Protein AF-A0A2T9VJV6-F1 (afdb_monomer_lite)

Sequence (154 aa):
TPLFVKNRIEDQLGQIYSPVVPLKSGGYLVINQTEALVPIDVNSGKATRERNIEATALKTNIEAAEEAARQLRLRDLAGLIVIDFIDMDEAKNNRTVEKVLKDALKDDRARIQMGKISGFGLMEISRQRRRTGVLEGTTHVCEHCEGTGRVRSV

pLDDT: mean 90.19, std 9.31, range [58.19, 98.56]

Foldseek 3Di:
DPPCVVVVNVVVLVCLPPQWAAFPLGKIWGWDDDPQEIEIETGLHPNPPDPDPQVSQLVSLLRVLLVVLVSCQSQVDFAKYKYQGDDHPDVVSQVVSQVSNCVSNVPPPWDKDWDGLDPNSMTIMGTDRPDQTPCRVPHDQDPPCRNPPDDDDD

Radius of gyration: 16.81 Å; chains: 1; bounding box: 40×48×45 Å

Structure (mmCIF, N/CA/C/O backbone):
data_AF-A0A2T9VJV6-F1
#
_entry.id   AF-A0A2T9VJV6-F1
#
loop_
_atom_site.group_PDB
_atom_site.id
_atom_site.type_symbol
_atom_site.label_atom_id
_atom_site.label_alt_id
_atom_site.label_comp_id
_atom_site.label_asym_id
_atom_site.label_entity_id
_atom_site.label_seq_id
_atom_site.pdbx_PDB_ins_code
_atom_site.Cartn_x
_atom_site.Cartn_y
_atom_site.Cartn_z
_atom_site.occupancy
_atom_site.B_iso_or_equiv
_atom_site.auth_seq_id
_atom_site.auth_comp_id
_atom_site.auth_asym_id
_atom_site.auth_atom_id
_atom_site.pdbx_PDB_model_num
ATOM 1 N N . THR A 1 1 ? -3.509 -22.561 -28.466 1.00 58.19 1 THR A N 1
ATOM 2 C CA . THR A 1 1 ? -3.612 -21.274 -27.743 1.00 58.19 1 THR A CA 1
ATOM 3 C C . THR A 1 1 ? -2.506 -21.211 -26.713 1.00 58.19 1 THR A C 1
ATOM 5 O O . THR A 1 1 ? -2.337 -22.225 -26.036 1.00 58.19 1 THR A O 1
ATOM 8 N N . PRO A 1 2 ? -1.739 -20.110 -26.601 1.00 81.44 2 PRO A N 1
ATOM 9 C CA . PRO A 1 2 ? -0.706 -19.984 -25.573 1.00 81.44 2 PRO A CA 1
ATOM 10 C C . PRO A 1 2 ? -1.277 -20.262 -24.177 1.00 81.44 2 PRO A C 1
ATOM 12 O O . PRO A 1 2 ? -2.431 -19.923 -23.894 1.00 81.44 2 PRO A O 1
ATOM 15 N N . LEU A 1 3 ? -0.490 -20.916 -23.319 1.00 83.81 3 LEU A N 1
ATOM 16 C CA . LEU A 1 3 ? -0.947 -21.402 -22.013 1.00 83.81 3 LEU A CA 1
ATOM 17 C C . LEU A 1 3 ? -1.489 -20.269 -21.125 1.00 83.81 3 LEU A C 1
ATOM 19 O O . LEU A 1 3 ? -2.485 -20.461 -20.432 1.00 83.81 3 LEU A O 1
ATOM 23 N N . PHE A 1 4 ? -0.869 -19.088 -21.162 1.00 79.94 4 PHE A N 1
ATOM 24 C CA . PHE A 1 4 ? -1.272 -17.943 -20.338 1.00 79.94 4 PHE A CA 1
ATOM 25 C C . PHE A 1 4 ? -2.530 -17.252 -20.863 1.00 79.94 4 PHE A C 1
ATOM 27 O O . PHE A 1 4 ? -3.438 -17.008 -20.068 1.00 79.94 4 PHE A O 1
ATOM 34 N N . VAL A 1 5 ? -2.661 -17.074 -22.182 1.00 75.44 5 VAL A N 1
ATOM 35 C CA . VAL A 1 5 ? -3.9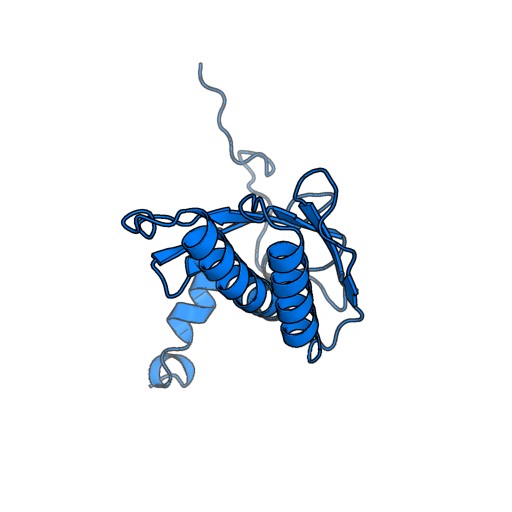09 -16.627 -22.830 1.00 75.44 5 VAL A CA 1
ATOM 36 C C . VAL A 1 5 ? -5.079 -17.542 -22.465 1.00 75.44 5 VAL A C 1
ATOM 38 O O . VAL A 1 5 ? -6.145 -17.070 -22.074 1.00 75.44 5 VAL A O 1
ATOM 41 N N . LYS A 1 6 ? -4.883 -18.868 -22.529 1.00 79.44 6 LYS A N 1
ATOM 42 C CA . LYS A 1 6 ? -5.936 -19.844 -22.198 1.00 79.44 6 LYS A CA 1
ATOM 43 C C . LYS A 1 6 ? -6.436 -19.697 -20.754 1.00 79.44 6 LYS A C 1
ATOM 45 O O . LYS A 1 6 ? -7.614 -19.921 -20.500 1.00 79.44 6 LYS A O 1
ATOM 50 N N . ASN A 1 7 ? -5.554 -19.308 -19.834 1.00 80.19 7 ASN A N 1
ATOM 51 C CA . ASN A 1 7 ? -5.865 -19.137 -18.414 1.00 80.19 7 ASN A CA 1
ATOM 52 C C . ASN A 1 7 ? -6.134 -17.674 -18.011 1.00 80.19 7 ASN A C 1
ATOM 54 O O . ASN A 1 7 ? -6.308 -17.410 -16.825 1.00 80.19 7 ASN A O 1
ATOM 58 N N . ARG A 1 8 ? -6.172 -16.728 -18.965 1.00 77.31 8 ARG A N 1
ATOM 59 C CA . ARG A 1 8 ? -6.337 -15.279 -18.715 1.00 77.31 8 ARG A CA 1
ATOM 60 C C . ARG A 1 8 ? -5.292 -14.693 -17.748 1.00 77.31 8 ARG A C 1
ATOM 62 O O . ARG A 1 8 ? -5.587 -13.801 -16.960 1.00 77.31 8 ARG A O 1
ATOM 69 N N . ILE A 1 9 ? -4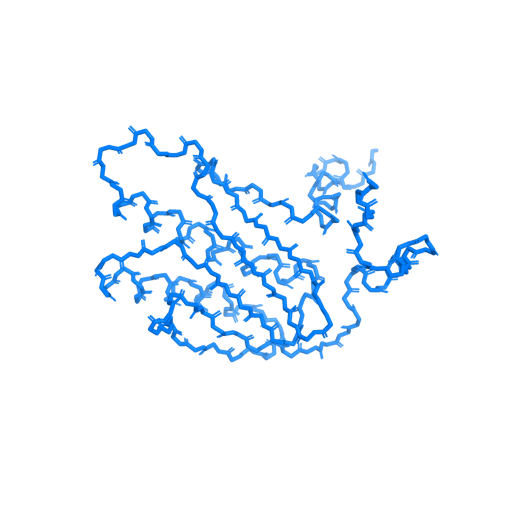.067 -15.218 -17.799 1.00 80.25 9 ILE A N 1
ATOM 70 C CA . ILE A 1 9 ? -2.943 -14.782 -16.950 1.00 80.25 9 ILE A CA 1
ATOM 71 C C . ILE A 1 9 ? -2.183 -13.614 -17.597 1.00 80.25 9 ILE A C 1
ATOM 73 O O . ILE A 1 9 ? -1.558 -12.825 -16.896 1.00 80.25 9 ILE A O 1
ATOM 77 N N . GLU A 1 10 ? -2.262 -13.469 -18.922 1.00 76.75 10 GLU A N 1
ATOM 78 C CA . GLU A 1 10 ? -1.542 -12.432 -19.675 1.00 76.75 10 GLU A CA 1
ATOM 79 C C . GLU A 1 10 ? -1.863 -11.016 -19.176 1.00 76.75 10 GLU A C 1
ATOM 81 O O . GLU A 1 10 ? -0.956 -10.228 -18.916 1.00 76.75 10 GLU A O 1
ATOM 86 N N . ASP A 1 11 ? -3.146 -10.737 -18.930 1.00 75.19 11 ASP A N 1
ATOM 87 C CA . ASP A 1 11 ? -3.602 -9.439 -18.422 1.00 75.19 11 ASP A CA 1
ATOM 88 C C . ASP A 1 11 ? -3.025 -9.144 -17.029 1.00 75.19 11 ASP A C 1
ATOM 90 O O . ASP A 1 11 ? -2.661 -8.010 -16.717 1.00 75.19 11 ASP A O 1
ATOM 94 N N . GLN A 1 12 ? -2.880 -10.176 -16.191 1.00 71.56 12 GLN A N 1
ATOM 95 C CA . GLN A 1 12 ? -2.283 -10.044 -14.861 1.00 71.56 12 GLN A CA 1
ATOM 96 C C . GLN A 1 12 ? -0.770 -9.811 -14.933 1.00 71.56 12 GLN A C 1
ATOM 98 O O . GLN A 1 12 ? -0.228 -9.089 -14.098 1.00 71.56 12 GLN A O 1
ATOM 103 N N . LEU A 1 13 ? -0.091 -10.396 -15.925 1.00 74.50 13 LEU A N 1
ATOM 104 C CA . LEU A 1 13 ? 1.332 -10.161 -16.168 1.00 74.50 13 LEU A CA 1
ATOM 105 C C . LEU A 1 13 ? 1.578 -8.743 -16.690 1.00 74.50 13 LEU A C 1
ATOM 107 O O . LEU A 1 13 ? 2.501 -8.085 -16.222 1.00 74.50 13 LEU A O 1
ATOM 111 N N . GLY A 1 14 ? 0.725 -8.229 -17.580 1.00 75.12 14 GLY A N 1
ATOM 112 C CA . GLY A 1 14 ? 0.805 -6.839 -18.041 1.00 75.12 14 GLY A CA 1
ATOM 113 C C . GLY A 1 14 ? 0.654 -5.825 -16.899 1.00 75.12 14 GLY A C 1
ATOM 114 O O . GLY A 1 14 ? 1.352 -4.813 -16.859 1.00 75.12 14 GLY A O 1
ATOM 115 N N . GLN A 1 15 ? -0.191 -6.126 -15.908 1.00 81.12 15 GLN A N 1
ATOM 116 C CA . GLN A 1 15 ? -0.394 -5.265 -14.737 1.00 81.12 15 GLN A CA 1
ATOM 117 C C . GLN A 1 15 ? 0.827 -5.150 -13.812 1.00 81.12 15 GLN A C 1
ATOM 119 O O . GLN A 1 15 ? 0.879 -4.211 -13.019 1.00 81.12 15 GLN A O 1
ATOM 124 N N . ILE A 1 16 ? 1.824 -6.039 -13.913 1.00 83.88 16 ILE A N 1
ATOM 125 C CA . ILE A 1 16 ? 3.079 -5.956 -13.137 1.00 83.88 16 ILE A CA 1
ATOM 126 C C . ILE A 1 16 ? 3.811 -4.637 -13.420 1.00 83.88 16 ILE A C 1
ATOM 128 O O . ILE A 1 16 ? 4.436 -4.079 -12.518 1.00 83.88 16 ILE A O 1
ATOM 132 N N . TYR A 1 17 ? 3.686 -4.119 -14.644 1.00 81.94 17 TYR A N 1
ATOM 133 C CA . TYR A 1 17 ? 4.311 -2.870 -15.079 1.00 81.94 17 TYR A CA 1
ATOM 134 C C . TYR A 1 17 ? 3.499 -1.620 -14.717 1.00 81.94 17 TYR A C 1
ATOM 136 O O . TYR A 1 17 ? 4.029 -0.513 -14.746 1.00 81.94 17 TYR A O 1
ATOM 144 N N . SER A 1 18 ? 2.221 -1.777 -14.364 1.00 89.94 18 SER A N 1
ATOM 145 C CA . SER A 1 18 ? 1.368 -0.655 -13.974 1.00 89.94 18 SER A CA 1
ATOM 146 C C . SER A 1 18 ? 1.679 -0.226 -12.538 1.00 89.94 18 SER A C 1
ATOM 148 O O . SER A 1 18 ? 1.655 -1.078 -11.645 1.00 89.94 18 SER A O 1
ATOM 150 N N . PRO A 1 19 ? 1.899 1.069 -12.254 1.00 92.31 19 PRO A N 1
ATOM 151 C CA . PRO A 1 19 ? 1.989 1.544 -10.875 1.00 92.31 19 PRO A CA 1
ATOM 152 C C . PRO A 1 19 ? 0.641 1.422 -10.149 1.00 92.31 19 PRO A C 1
ATOM 154 O O . PRO A 1 19 ? 0.614 1.232 -8.940 1.00 92.31 19 PRO A O 1
ATOM 157 N N . VAL A 1 20 ? -0.482 1.472 -10.874 1.00 95.62 20 VAL A N 1
ATOM 158 C CA . VAL A 1 20 ? -1.830 1.377 -10.299 1.00 95.62 20 VAL A CA 1
ATOM 159 C C . VAL A 1 20 ? -2.312 -0.072 -10.284 1.00 95.62 20 VAL A C 1
ATOM 161 O O . VAL A 1 20 ? -2.256 -0.756 -11.312 1.00 95.62 20 VAL A O 1
ATOM 164 N N . VAL A 1 21 ? -2.826 -0.527 -9.140 1.00 95.56 21 VAL A N 1
ATOM 165 C CA . VAL A 1 21 ? -3.374 -1.878 -8.947 1.00 95.56 21 VAL A CA 1
ATOM 166 C C . VAL A 1 21 ? -4.810 -1.781 -8.428 1.00 95.56 21 VAL A C 1
ATOM 168 O O . VAL A 1 21 ? -5.007 -1.302 -7.315 1.00 95.56 21 VAL A O 1
ATOM 171 N N . PRO A 1 22 ? -5.828 -2.219 -9.187 1.00 94.31 22 PRO A N 1
ATOM 172 C CA . PRO A 1 22 ? -7.216 -2.123 -8.745 1.00 94.31 22 PRO A CA 1
ATOM 173 C C . PRO A 1 22 ? -7.527 -3.098 -7.599 1.00 94.31 22 PRO A C 1
ATOM 175 O O . PRO A 1 22 ? -7.094 -4.250 -7.613 1.00 94.31 22 PRO A O 1
ATOM 178 N N . LEU A 1 23 ? -8.338 -2.647 -6.641 1.00 95.06 23 LEU A N 1
ATOM 179 C CA . LEU A 1 23 ? -8.922 -3.462 -5.572 1.00 95.06 23 LEU A CA 1
ATOM 180 C C . LEU A 1 23 ? -10.329 -3.937 -5.961 1.00 95.06 23 LEU A C 1
ATOM 182 O O . LEU A 1 23 ? -11.004 -3.336 -6.801 1.00 95.06 23 LEU A O 1
ATOM 186 N N . LYS A 1 24 ? -10.803 -5.014 -5.324 1.00 91.06 24 LYS A N 1
ATOM 187 C CA . LYS A 1 24 ? -12.082 -5.667 -5.664 1.00 91.06 24 LYS A CA 1
ATOM 188 C C . LYS A 1 24 ? -13.276 -4.741 -5.437 1.00 91.06 24 LYS A C 1
ATOM 190 O O . LYS A 1 24 ? -14.199 -4.735 -6.248 1.00 91.06 24 LYS A O 1
ATOM 195 N N . SER A 1 25 ? -13.242 -3.942 -4.372 1.00 90.12 25 SER A N 1
ATOM 196 C CA . SER A 1 25 ? -14.309 -2.992 -4.033 1.00 90.12 25 SER A CA 1
ATOM 197 C C . SER A 1 25 ? -14.235 -1.656 -4.794 1.00 90.12 25 SER A C 1
ATOM 199 O O . SER A 1 25 ? -15.003 -0.744 -4.497 1.00 90.12 25 SER A O 1
ATOM 201 N N . GLY A 1 26 ? -13.349 -1.516 -5.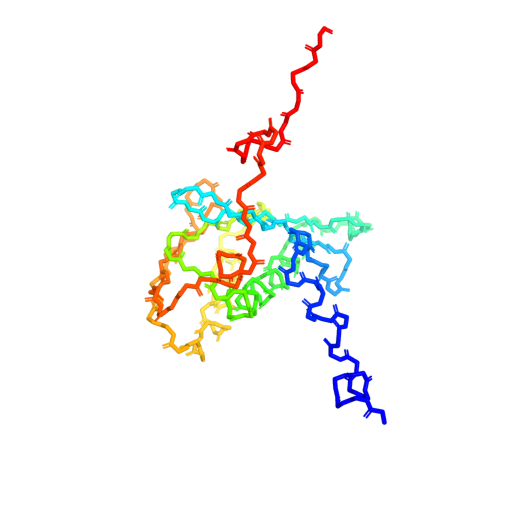788 1.00 91.06 26 GLY A N 1
ATOM 202 C CA . GLY A 1 26 ? -13.251 -0.309 -6.622 1.00 91.06 26 GLY A CA 1
ATOM 203 C C . GLY A 1 26 ? -12.307 0.779 -6.097 1.00 91.06 26 GLY A C 1
ATOM 204 O O . GLY A 1 26 ? -12.236 1.856 -6.695 1.00 91.06 26 GLY A O 1
ATOM 205 N N . GLY A 1 27 ? -11.579 0.496 -5.013 1.00 94.81 27 GLY A N 1
ATOM 206 C CA . GLY A 1 27 ? -10.357 1.213 -4.648 1.00 94.81 27 GLY A CA 1
ATOM 207 C C . GLY A 1 27 ? -9.164 0.786 -5.510 1.00 94.81 27 GLY A C 1
ATOM 208 O O . GLY A 1 27 ? -9.309 -0.017 -6.434 1.00 94.81 27 GLY A O 1
ATOM 209 N N . TYR A 1 28 ? -7.978 1.307 -5.218 1.00 96.88 28 TYR A N 1
ATOM 210 C CA . TYR A 1 28 ? -6.738 0.925 -5.894 1.00 96.88 28 TYR A CA 1
ATOM 211 C C . TYR A 1 28 ? -5.504 1.243 -5.040 1.00 96.88 28 TYR A C 1
ATOM 213 O O . TYR A 1 28 ? -5.534 2.133 -4.193 1.00 96.88 28 TYR A O 1
ATOM 221 N N . LEU A 1 29 ? -4.413 0.522 -5.294 1.00 97.94 29 LEU A N 1
ATOM 222 C CA . LEU A 1 29 ? -3.077 0.840 -4.798 1.00 97.94 29 LEU A CA 1
ATOM 223 C C . LEU A 1 29 ? -2.311 1.644 -5.843 1.00 97.94 29 LEU A C 1
ATOM 225 O O . LEU A 1 29 ? -2.477 1.403 -7.042 1.00 97.94 29 LEU A O 1
ATOM 229 N N . VAL A 1 30 ? -1.416 2.517 -5.396 1.00 97.75 30 VAL A N 1
ATOM 230 C CA . VAL A 1 30 ? -0.371 3.111 -6.234 1.00 97.75 30 VAL A CA 1
ATOM 231 C C . VAL A 1 30 ? 0.985 2.691 -5.687 1.00 97.75 30 VAL A C 1
ATOM 233 O O . VAL A 1 30 ? 1.333 3.019 -4.559 1.00 97.75 30 VAL A O 1
ATOM 236 N N . ILE A 1 31 ? 1.746 1.950 -6.486 1.00 96.81 31 ILE A N 1
ATOM 237 C CA . ILE A 1 31 ? 3.049 1.393 -6.126 1.00 96.81 31 ILE A CA 1
ATOM 238 C C . ILE A 1 31 ? 4.113 2.075 -6.975 1.00 96.81 31 ILE A C 1
ATOM 240 O O . ILE A 1 31 ? 4.123 1.920 -8.197 1.00 96.81 31 ILE A O 1
ATOM 244 N N . ASN A 1 32 ? 5.042 2.770 -6.323 1.00 92.75 32 ASN A N 1
ATOM 245 C CA . ASN A 1 32 ? 6.177 3.395 -6.994 1.00 92.75 32 ASN A CA 1
ATOM 246 C C . ASN A 1 32 ? 7.472 2.831 -6.425 1.00 92.75 32 ASN A C 1
ATOM 248 O O . ASN A 1 32 ? 7.620 2.710 -5.218 1.00 92.75 32 ASN A O 1
ATOM 252 N N . GLN A 1 33 ? 8.423 2.484 -7.282 1.00 89.19 33 GLN A N 1
ATOM 253 C CA . GLN A 1 33 ? 9.759 2.106 -6.840 1.00 89.19 33 GLN A CA 1
ATOM 254 C C . GLN A 1 33 ? 10.647 3.350 -6.870 1.00 89.19 33 GLN A C 1
ATOM 256 O O . GLN A 1 33 ? 10.713 4.031 -7.890 1.00 89.19 33 GLN A O 1
ATOM 261 N N . THR A 1 34 ? 11.310 3.652 -5.755 1.00 88.69 34 THR A N 1
ATOM 262 C CA . THR A 1 34 ? 12.296 4.739 -5.665 1.00 88.69 34 THR A CA 1
ATOM 263 C C . THR A 1 34 ? 13.680 4.167 -5.366 1.00 88.69 34 THR A C 1
ATOM 265 O O . THR A 1 34 ? 13.841 2.952 -5.237 1.00 88.69 34 THR A O 1
ATOM 268 N N . GLU A 1 35 ? 14.682 5.036 -5.249 1.00 83.69 35 GLU A N 1
ATOM 269 C CA . GLU A 1 35 ? 16.050 4.642 -4.905 1.00 83.69 35 GLU A CA 1
ATOM 270 C C . GLU A 1 35 ? 16.139 3.979 -3.521 1.00 83.69 35 GLU A C 1
ATOM 272 O O . GLU A 1 35 ? 16.782 2.943 -3.363 1.00 83.69 35 GLU A O 1
ATOM 277 N N . ALA A 1 36 ? 15.466 4.555 -2.521 1.00 89.19 36 ALA A N 1
ATOM 278 C CA . ALA A 1 36 ? 15.621 4.142 -1.128 1.00 89.19 36 ALA A CA 1
ATOM 279 C C . ALA A 1 36 ? 14.542 3.156 -0.656 1.00 89.19 36 ALA A C 1
ATOM 281 O O . ALA A 1 36 ? 14.820 2.272 0.157 1.00 89.19 36 ALA A O 1
ATOM 282 N N . LEU A 1 37 ? 13.303 3.323 -1.126 1.00 95.38 37 LEU A N 1
ATOM 283 C CA . LEU A 1 37 ? 12.156 2.556 -0.640 1.00 95.38 37 LEU A CA 1
ATOM 284 C C . LEU A 1 37 ? 11.045 2.423 -1.687 1.00 95.38 37 LEU A C 1
ATOM 286 O O . LEU A 1 37 ? 11.021 3.118 -2.705 1.00 95.38 37 LEU A O 1
ATOM 290 N N . VAL A 1 38 ? 10.101 1.526 -1.422 1.00 97.19 38 VAL A N 1
ATOM 291 C CA . VAL A 1 38 ? 8.896 1.331 -2.236 1.00 97.19 38 VAL A CA 1
ATOM 292 C C . VAL A 1 38 ? 7.672 1.859 -1.479 1.00 97.19 38 VAL A C 1
ATOM 294 O O . VAL A 1 38 ? 7.175 1.150 -0.600 1.00 97.19 38 VAL A O 1
ATOM 297 N N . PRO A 1 39 ? 7.190 3.085 -1.764 1.00 97.94 39 PRO A N 1
ATOM 298 C CA . PRO A 1 39 ? 5.912 3.554 -1.239 1.00 97.94 39 PRO A CA 1
ATOM 299 C C . PRO A 1 39 ? 4.727 2.854 -1.922 1.00 97.94 39 PRO A C 1
ATOM 301 O O . PRO A 1 39 ? 4.716 2.655 -3.143 1.00 97.94 39 PRO A O 1
ATOM 304 N N . ILE A 1 40 ? 3.716 2.523 -1.122 1.00 98.50 40 ILE A N 1
ATOM 305 C CA . ILE A 1 40 ? 2.416 2.006 -1.550 1.00 98.50 40 ILE A CA 1
ATOM 306 C C . ILE A 1 40 ? 1.333 2.893 -0.942 1.00 98.50 40 ILE A C 1
ATOM 308 O O . ILE A 1 40 ? 1.189 2.925 0.274 1.00 98.50 40 ILE A O 1
ATOM 312 N N . ASP A 1 41 ? 0.569 3.571 -1.787 1.00 98.38 41 ASP A N 1
ATOM 313 C CA . ASP A 1 41 ? -0.534 4.451 -1.389 1.00 98.38 41 ASP A CA 1
ATOM 314 C C . ASP A 1 41 ? -1.888 3.760 -1.616 1.00 98.38 41 ASP A C 1
ATOM 316 O O . ASP A 1 41 ? -2.087 3.113 -2.654 1.00 98.38 41 ASP A O 1
ATOM 320 N N . VAL A 1 42 ? -2.810 3.867 -0.655 1.00 98.19 42 VAL A N 1
ATOM 321 C CA . VAL A 1 42 ? -4.113 3.183 -0.679 1.00 98.19 42 VAL A CA 1
ATOM 322 C C . VAL A 1 42 ? -5.245 4.176 -0.919 1.00 98.19 42 VAL A C 1
ATOM 324 O O . VAL A 1 42 ? -5.523 5.046 -0.103 1.00 98.19 42 VAL A O 1
ATOM 327 N N . ASN A 1 43 ? -5.996 3.978 -2.005 1.00 96.56 43 ASN A N 1
ATOM 328 C CA . ASN A 1 43 ? -7.129 4.829 -2.358 1.00 96.56 43 ASN A CA 1
ATOM 329 C C . ASN A 1 43 ? -8.443 4.044 -2.346 1.00 96.56 43 ASN A C 1
ATOM 331 O O . ASN A 1 43 ? -8.561 2.990 -2.972 1.00 96.56 43 ASN A O 1
ATOM 335 N N . SER A 1 44 ? -9.483 4.597 -1.719 1.00 91.50 44 SER A N 1
ATOM 336 C CA . SER A 1 44 ? -10.837 4.014 -1.712 1.00 91.50 44 SER A CA 1
ATOM 337 C C . SER A 1 44 ? -11.605 4.225 -3.025 1.00 91.50 44 SER A C 1
ATOM 339 O O . SER A 1 44 ? -12.610 3.556 -3.279 1.00 91.50 44 SER A O 1
ATOM 341 N N . GLY A 1 45 ? -11.130 5.117 -3.901 1.00 87.50 45 GLY A N 1
ATOM 342 C CA . GLY A 1 45 ? -11.727 5.364 -5.212 1.00 87.50 45 GLY A CA 1
ATOM 343 C C . GLY A 1 45 ? -13.214 5.728 -5.118 1.00 87.50 45 GLY A C 1
ATOM 344 O O . GLY A 1 45 ? -13.605 6.652 -4.408 1.00 87.50 45 GLY A O 1
ATOM 345 N N . LYS A 1 46 ? -14.068 4.997 -5.849 1.00 71.56 46 LYS A N 1
ATOM 346 C CA . LYS A 1 46 ? -15.530 5.223 -5.868 1.00 71.56 46 LYS A CA 1
ATOM 347 C C . LYS A 1 46 ? -16.289 4.508 -4.739 1.00 71.56 46 LYS A C 1
ATOM 349 O O . LYS A 1 46 ? -17.519 4.579 -4.719 1.00 71.56 46 LYS A O 1
ATOM 354 N N . ALA A 1 47 ? -15.600 3.833 -3.815 1.00 63.00 47 ALA A N 1
ATOM 355 C CA . ALA A 1 47 ? -16.232 3.121 -2.699 1.00 63.00 47 ALA A CA 1
ATOM 356 C C . ALA A 1 47 ? -16.867 4.061 -1.651 1.00 63.00 47 ALA A C 1
ATOM 358 O O . ALA A 1 47 ? -17.622 3.621 -0.793 1.00 63.00 47 ALA A O 1
ATOM 359 N N . THR A 1 48 ? -16.644 5.372 -1.757 1.00 61.06 48 THR A N 1
ATOM 360 C CA . THR A 1 48 ? -17.085 6.426 -0.823 1.00 61.06 48 THR A CA 1
ATOM 361 C C . THR A 1 48 ? -18.589 6.741 -0.828 1.00 61.06 48 THR A C 1
ATOM 363 O O . THR A 1 48 ? -19.010 7.764 -0.294 1.00 61.06 48 THR A O 1
ATOM 366 N N . ARG A 1 49 ? -19.442 5.884 -1.407 1.00 60.97 49 ARG A N 1
ATOM 367 C CA . ARG A 1 49 ? -20.909 6.072 -1.385 1.00 60.97 49 ARG A CA 1
ATOM 368 C C . ARG A 1 49 ? -21.578 5.583 -0.095 1.00 60.97 49 ARG A C 1
ATOM 370 O O . ARG A 1 49 ? -22.791 5.735 0.048 1.00 60.97 49 ARG A O 1
ATOM 377 N N . GLU A 1 50 ? -20.826 4.985 0.824 1.00 63.28 50 GLU A N 1
ATOM 378 C CA . GLU A 1 50 ? -21.351 4.488 2.096 1.00 63.28 50 GLU A CA 1
ATOM 379 C C . GLU A 1 50 ? -21.395 5.594 3.166 1.00 63.28 50 GLU A C 1
ATOM 381 O O . GLU A 1 50 ? -20.505 6.433 3.261 1.00 63.28 50 GLU A O 1
ATOM 386 N N . ARG A 1 51 ? -22.439 5.592 4.011 1.00 69.38 51 ARG A N 1
ATOM 387 C CA . ARG A 1 51 ? -22.590 6.552 5.128 1.00 69.38 51 ARG A CA 1
ATOM 388 C C . ARG A 1 51 ? -21.544 6.374 6.237 1.00 69.38 51 ARG A C 1
ATOM 390 O O . ARG A 1 51 ? -21.413 7.263 7.071 1.00 69.38 51 ARG A O 1
ATOM 397 N N . ASN A 1 52 ? -20.851 5.235 6.281 1.00 84.81 52 ASN A N 1
ATOM 398 C CA . ASN A 1 52 ? -19.872 4.912 7.315 1.00 84.81 52 ASN A CA 1
ATOM 399 C C . ASN A 1 52 ? -18.452 4.912 6.726 1.00 84.81 52 ASN A C 1
ATOM 401 O O . ASN A 1 52 ? -18.003 3.921 6.144 1.00 84.81 52 ASN A O 1
ATOM 405 N N . ILE A 1 53 ? -17.769 6.049 6.877 1.00 89.19 53 ILE A N 1
ATOM 406 C CA . ILE A 1 53 ? -16.414 6.278 6.359 1.00 89.19 53 ILE A CA 1
ATOM 407 C C . ILE A 1 53 ? -15.415 5.321 7.021 1.00 89.19 53 ILE A C 1
ATOM 409 O O . ILE A 1 53 ? -14.641 4.683 6.314 1.00 89.19 53 ILE A O 1
ATOM 413 N N . GLU A 1 54 ? -15.501 5.137 8.341 1.00 92.81 54 GLU A N 1
ATOM 414 C CA . GLU A 1 54 ? -14.596 4.267 9.108 1.00 92.81 54 GLU A CA 1
ATOM 415 C C . GLU A 1 54 ? -14.687 2.802 8.648 1.00 92.81 54 GLU A C 1
ATOM 417 O O . GLU A 1 54 ? -13.678 2.143 8.399 1.00 92.81 54 GLU A O 1
ATOM 422 N N . ALA A 1 55 ? -15.906 2.288 8.448 1.00 92.81 55 ALA A N 1
ATOM 423 C CA . ALA A 1 55 ? -16.097 0.929 7.940 1.00 92.81 55 ALA A CA 1
ATOM 424 C C . ALA A 1 55 ? -15.553 0.761 6.509 1.00 92.81 55 ALA A C 1
ATOM 426 O O . ALA A 1 55 ? -14.971 -0.278 6.181 1.00 92.81 55 ALA A O 1
ATOM 427 N N . THR A 1 56 ? -15.708 1.790 5.669 1.00 92.94 56 THR A N 1
ATOM 428 C CA . THR A 1 56 ? -15.178 1.801 4.297 1.00 92.94 56 THR A CA 1
ATOM 429 C C . THR A 1 56 ? -13.649 1.819 4.297 1.00 92.94 56 THR A C 1
ATOM 431 O O . THR A 1 56 ? -13.034 1.078 3.524 1.00 92.94 56 THR A O 1
ATOM 434 N N . ALA A 1 57 ? -13.033 2.618 5.173 1.00 95.38 57 ALA A N 1
ATOM 435 C CA . ALA A 1 57 ? -11.585 2.690 5.346 1.00 95.38 57 ALA A CA 1
ATOM 436 C C . ALA A 1 57 ? -11.020 1.334 5.784 1.00 95.38 57 ALA A C 1
ATOM 438 O O . ALA A 1 57 ? -10.155 0.787 5.101 1.00 95.38 57 ALA A O 1
ATOM 439 N N . LEU A 1 58 ? -11.592 0.720 6.828 1.00 96.88 58 LEU A N 1
ATOM 440 C CA . LEU A 1 58 ? -11.179 -0.609 7.289 1.00 96.88 58 LEU A CA 1
ATOM 441 C C . LEU A 1 58 ? -11.290 -1.661 6.184 1.00 96.88 58 LEU A C 1
ATOM 443 O O . LEU A 1 58 ? -10.340 -2.405 5.939 1.00 96.88 58 LEU A O 1
ATOM 447 N N . LYS A 1 59 ? -12.433 -1.725 5.493 1.00 95.81 59 LYS A N 1
ATOM 448 C CA . LYS A 1 59 ? -12.643 -2.691 4.409 1.00 95.81 59 LYS A CA 1
ATOM 449 C C . LYS A 1 59 ? -11.626 -2.500 3.281 1.00 95.81 59 LYS A C 1
ATOM 451 O O . LYS A 1 59 ? -11.042 -3.475 2.813 1.00 95.81 59 LYS A O 1
ATOM 456 N N . THR A 1 60 ? -11.396 -1.252 2.873 1.00 97.06 60 THR A N 1
ATOM 457 C CA . THR A 1 60 ? -10.429 -0.920 1.818 1.00 97.06 60 THR A CA 1
ATOM 458 C C . THR A 1 60 ? -9.010 -1.289 2.243 1.00 97.06 60 THR A C 1
ATOM 460 O O . THR A 1 60 ? -8.302 -1.929 1.472 1.00 97.06 60 THR A O 1
ATOM 463 N N . ASN A 1 61 ? -8.612 -0.967 3.475 1.00 98.19 61 ASN A N 1
ATOM 464 C CA . ASN A 1 61 ? -7.284 -1.281 4.000 1.00 98.19 61 ASN A CA 1
ATOM 465 C C . ASN A 1 61 ? -7.046 -2.795 4.150 1.00 98.19 61 ASN A C 1
ATOM 467 O O . ASN A 1 61 ? -5.935 -3.262 3.912 1.00 98.19 61 ASN A O 1
ATOM 471 N N . ILE A 1 62 ? -8.074 -3.582 4.489 1.00 98.38 62 ILE A N 1
ATOM 472 C CA . ILE A 1 62 ? -7.995 -5.054 4.501 1.00 98.38 62 ILE A CA 1
ATOM 473 C C . ILE A 1 62 ? -7.734 -5.594 3.089 1.00 98.38 62 ILE A C 1
ATOM 475 O O . ILE A 1 62 ? -6.806 -6.379 2.901 1.00 98.38 62 ILE A O 1
ATOM 479 N N . GLU A 1 63 ? -8.503 -5.149 2.088 1.00 97.94 63 GLU A N 1
ATOM 480 C CA . GLU A 1 63 ? -8.275 -5.545 0.689 1.00 97.94 63 GLU A CA 1
ATOM 481 C C . GLU A 1 63 ? -6.888 -5.106 0.201 1.00 97.94 63 GLU A C 1
ATOM 483 O O . GLU A 1 63 ? -6.185 -5.866 -0.469 1.00 97.94 63 GLU A O 1
ATOM 488 N N . ALA A 1 64 ? -6.475 -3.894 0.572 1.00 98.38 64 ALA A N 1
ATOM 489 C CA . ALA A 1 64 ? -5.170 -3.342 0.252 1.00 98.38 64 ALA A CA 1
ATOM 490 C C . ALA A 1 64 ? -4.027 -4.161 0.858 1.00 98.38 64 ALA A C 1
ATOM 492 O O . ALA A 1 64 ? -3.041 -4.412 0.172 1.00 98.38 64 ALA A O 1
ATOM 493 N N . ALA A 1 65 ? -4.156 -4.619 2.105 1.00 98.50 65 ALA A N 1
ATOM 494 C CA . ALA A 1 65 ? -3.151 -5.445 2.766 1.00 98.50 65 ALA A CA 1
ATOM 495 C C . ALA A 1 65 ? -2.934 -6.787 2.045 1.00 98.50 65 ALA A C 1
ATOM 497 O O . ALA A 1 65 ? -1.792 -7.186 1.800 1.00 98.50 65 ALA A O 1
ATOM 498 N N . GLU A 1 66 ? -4.019 -7.466 1.660 1.00 98.25 66 GLU A N 1
ATOM 499 C CA . GLU A 1 66 ? -3.947 -8.715 0.890 1.00 98.25 66 GLU A CA 1
ATOM 500 C C . GLU A 1 66 ? -3.295 -8.496 -0.481 1.00 98.25 66 GLU A C 1
ATOM 502 O O . GLU A 1 66 ? -2.413 -9.257 -0.900 1.00 98.25 66 GLU A O 1
ATOM 507 N N . GLU A 1 67 ? -3.713 -7.441 -1.182 1.00 97.81 67 GLU A N 1
ATOM 508 C CA . GLU A 1 67 ? -3.237 -7.148 -2.528 1.00 97.81 67 GLU A CA 1
ATOM 509 C C . GLU A 1 67 ? -1.785 -6.660 -2.526 1.00 97.81 67 GLU A C 1
ATOM 511 O O . GLU A 1 67 ? -0.989 -7.121 -3.344 1.00 97.81 67 GLU A O 1
ATOM 516 N N . ALA A 1 68 ? -1.389 -5.821 -1.567 1.00 98.06 68 ALA A N 1
ATOM 517 C CA . ALA A 1 68 ? -0.005 -5.400 -1.388 1.00 98.06 68 ALA A CA 1
ATOM 518 C C . ALA A 1 68 ? 0.903 -6.619 -1.182 1.00 98.06 68 ALA A C 1
ATOM 520 O O . ALA A 1 68 ? 1.875 -6.790 -1.919 1.00 98.06 68 ALA A O 1
ATOM 521 N N . ALA A 1 69 ? 0.544 -7.535 -0.274 1.00 97.75 69 ALA A N 1
ATOM 522 C CA . ALA A 1 69 ? 1.294 -8.771 -0.050 1.00 97.75 69 ALA A CA 1
ATOM 523 C C . ALA A 1 69 ? 1.426 -9.627 -1.324 1.00 97.75 69 ALA A C 1
ATOM 525 O O . ALA A 1 69 ? 2.492 -10.188 -1.605 1.00 97.75 69 ALA A O 1
ATOM 526 N N . ARG A 1 70 ? 0.363 -9.707 -2.133 1.00 96.44 70 ARG A N 1
ATOM 527 C CA . ARG A 1 70 ? 0.389 -10.388 -3.434 1.00 96.44 70 ARG A CA 1
ATOM 528 C C . ARG A 1 70 ? 1.348 -9.703 -4.413 1.00 96.44 70 ARG A C 1
ATOM 530 O O . ARG A 1 70 ? 2.145 -10.390 -5.055 1.00 96.44 70 ARG A O 1
ATOM 537 N N . GLN A 1 71 ? 1.305 -8.374 -4.508 1.00 95.88 71 GLN A N 1
ATOM 538 C CA . GLN A 1 71 ? 2.146 -7.584 -5.413 1.00 95.88 71 GLN A CA 1
ATOM 539 C C . GLN A 1 71 ? 3.627 -7.639 -5.038 1.00 95.88 71 GLN A C 1
ATOM 541 O O . GLN A 1 71 ? 4.460 -7.768 -5.935 1.00 95.88 71 GLN A O 1
ATOM 546 N N . LEU A 1 72 ? 3.965 -7.646 -3.742 1.00 95.62 72 LEU A N 1
ATOM 547 C CA . LEU A 1 72 ? 5.348 -7.830 -3.284 1.00 95.62 72 LEU A CA 1
ATOM 548 C C . LEU A 1 72 ? 5.969 -9.109 -3.858 1.00 95.62 72 LEU A C 1
ATOM 550 O O . LEU A 1 72 ? 7.115 -9.091 -4.303 1.00 95.62 72 LEU A O 1
ATOM 554 N N . ARG A 1 73 ? 5.200 -10.205 -3.915 1.00 93.69 73 ARG A N 1
ATOM 555 C CA . ARG A 1 73 ? 5.655 -11.480 -4.489 1.00 93.69 73 ARG A CA 1
ATOM 556 C C . ARG A 1 73 ? 5.707 -11.465 -6.012 1.00 93.69 73 ARG A C 1
ATOM 558 O O . ARG A 1 73 ? 6.674 -11.961 -6.583 1.00 93.69 73 ARG A O 1
ATOM 565 N N . LEU A 1 74 ? 4.674 -10.934 -6.666 1.00 91.62 74 LEU A N 1
ATOM 566 C CA . LEU A 1 74 ? 4.571 -10.955 -8.131 1.00 91.62 74 LEU A CA 1
ATOM 567 C C . LEU A 1 74 ? 5.606 -10.063 -8.812 1.00 91.62 74 LEU A C 1
ATOM 569 O O . LEU A 1 74 ? 6.166 -10.450 -9.833 1.00 91.62 74 LEU A O 1
ATOM 573 N N . ARG A 1 75 ? 5.871 -8.892 -8.231 1.00 92.19 75 ARG A N 1
ATOM 574 C CA . ARG A 1 75 ? 6.849 -7.916 -8.732 1.00 92.19 75 ARG A CA 1
ATOM 575 C C . ARG A 1 75 ? 8.254 -8.133 -8.163 1.00 92.19 75 ARG A C 1
ATOM 577 O O . ARG A 1 75 ? 9.207 -7.502 -8.613 1.00 92.19 75 ARG A O 1
ATOM 584 N N . ASP A 1 76 ? 8.360 -9.025 -7.179 1.00 92.19 76 ASP A N 1
ATOM 585 C CA . ASP A 1 76 ? 9.549 -9.281 -6.370 1.00 92.19 76 ASP A CA 1
ATOM 586 C C . ASP A 1 76 ? 10.154 -8.010 -5.750 1.00 92.19 76 ASP A C 1
ATOM 588 O O . ASP A 1 76 ? 11.362 -7.779 -5.786 1.00 92.19 76 ASP A O 1
ATOM 592 N N . LEU A 1 77 ? 9.285 -7.170 -5.184 1.00 93.81 77 LEU A N 1
ATOM 593 C CA . LEU A 1 77 ? 9.674 -5.935 -4.503 1.00 93.81 77 LEU A CA 1
ATOM 594 C C . LEU A 1 77 ? 10.432 -6.279 -3.223 1.00 93.81 77 LEU A C 1
ATOM 596 O O . LEU A 1 77 ? 10.051 -7.191 -2.490 1.00 93.81 77 LEU A O 1
ATOM 600 N N . ALA A 1 78 ? 11.514 -5.568 -2.941 1.00 94.31 78 ALA A N 1
ATOM 601 C CA . ALA A 1 78 ? 12.386 -5.864 -1.812 1.00 94.31 78 ALA A CA 1
ATOM 602 C C . ALA A 1 78 ? 13.043 -4.595 -1.269 1.00 94.31 78 ALA A C 1
ATOM 604 O O . ALA A 1 78 ? 13.038 -3.555 -1.925 1.00 94.31 78 ALA A O 1
ATOM 605 N N . GLY A 1 79 ? 13.666 -4.712 -0.098 1.00 95.44 79 GLY A N 1
ATOM 606 C CA . GLY A 1 79 ? 14.189 -3.577 0.656 1.00 95.44 79 GLY A CA 1
ATOM 607 C C . GLY A 1 79 ? 13.136 -3.013 1.604 1.00 95.44 79 GLY A C 1
ATOM 608 O O . GLY A 1 79 ? 12.299 -3.765 2.114 1.00 95.44 79 GLY A O 1
ATOM 609 N N . LEU A 1 80 ? 13.212 -1.705 1.846 1.00 97.69 80 LEU A N 1
ATOM 610 C CA . LEU A 1 80 ? 12.239 -0.981 2.653 1.00 97.69 80 LEU A CA 1
ATOM 611 C C . LEU A 1 80 ? 10.978 -0.715 1.824 1.00 97.69 80 LEU A C 1
ATOM 613 O O . LEU A 1 80 ? 11.037 -0.135 0.741 1.00 97.69 80 LEU A O 1
ATOM 617 N N . ILE A 1 81 ? 9.838 -1.147 2.342 1.00 98.31 81 ILE A N 1
ATOM 618 C CA . ILE A 1 81 ? 8.509 -0.923 1.782 1.00 98.31 81 ILE A CA 1
ATOM 619 C C . ILE A 1 81 ? 7.710 -0.155 2.829 1.00 98.31 81 ILE A C 1
ATOM 621 O O . ILE A 1 81 ? 7.729 -0.515 4.008 1.00 98.31 81 ILE A O 1
ATOM 625 N N . VAL A 1 82 ? 7.010 0.886 2.393 1.00 98.38 82 VAL A N 1
ATOM 626 C CA . VAL A 1 82 ? 6.165 1.714 3.257 1.00 98.38 82 VAL A CA 1
ATOM 627 C C . VAL A 1 82 ? 4.764 1.735 2.669 1.00 98.38 82 VAL A C 1
ATOM 629 O O . VAL A 1 82 ? 4.601 2.087 1.504 1.00 98.38 82 VAL A O 1
ATOM 632 N N . ILE A 1 83 ? 3.768 1.329 3.453 1.00 98.56 83 ILE A N 1
ATOM 633 C CA . ILE A 1 83 ? 2.358 1.357 3.053 1.00 98.56 83 ILE A CA 1
ATOM 634 C C . ILE A 1 83 ? 1.665 2.489 3.804 1.00 98.56 83 ILE A C 1
ATOM 636 O O . ILE A 1 83 ? 1.670 2.497 5.036 1.00 98.56 83 ILE A O 1
ATOM 640 N N . ASP A 1 84 ? 1.081 3.412 3.052 1.00 98.31 84 ASP A N 1
ATOM 641 C CA . ASP A 1 84 ? 0.248 4.505 3.537 1.00 98.31 84 ASP A CA 1
ATOM 642 C C . ASP A 1 84 ? -1.217 4.054 3.486 1.00 98.31 84 ASP A C 1
ATOM 644 O O . ASP A 1 84 ? -1.857 4.039 2.429 1.00 98.31 84 ASP A O 1
ATOM 648 N N . PHE A 1 85 ? -1.702 3.519 4.608 1.00 98.38 85 PHE A N 1
ATOM 649 C CA . PHE A 1 85 ? -3.090 3.081 4.724 1.00 98.38 85 PHE A CA 1
ATOM 650 C C . PHE A 1 85 ? -4.003 4.288 4.924 1.00 98.38 85 PHE A C 1
ATOM 652 O O . PHE A 1 85 ? -3.601 5.297 5.487 1.00 98.38 85 PHE A O 1
ATOM 659 N N . ILE A 1 86 ? -5.272 4.151 4.536 1.00 97.00 86 ILE A N 1
ATOM 660 C CA . ILE A 1 86 ? -6.275 5.178 4.829 1.00 97.00 86 ILE A CA 1
ATOM 661 C C . ILE A 1 86 ? -6.384 5.326 6.349 1.00 97.00 86 ILE A C 1
ATOM 663 O O . ILE A 1 86 ? -6.523 4.312 7.042 1.00 97.00 86 ILE A O 1
ATOM 667 N N . ASP A 1 87 ? -6.361 6.561 6.846 1.00 95.69 87 ASP A N 1
ATOM 668 C CA . ASP A 1 87 ? -6.525 6.853 8.268 1.00 95.69 87 ASP A CA 1
ATOM 669 C C . ASP A 1 87 ? -7.799 6.206 8.834 1.00 95.69 87 ASP A C 1
ATOM 671 O O . ASP A 1 87 ? -8.869 6.221 8.218 1.00 95.69 87 ASP A O 1
ATOM 675 N N . MET A 1 88 ? -7.662 5.620 10.022 1.00 95.75 88 MET A N 1
ATOM 676 C CA . MET A 1 88 ? -8.747 4.995 10.777 1.00 95.75 88 MET A CA 1
ATOM 677 C C . MET A 1 88 ? -8.698 5.502 12.214 1.00 95.75 88 MET A C 1
ATOM 679 O O . MET A 1 88 ? -7.638 5.478 12.849 1.00 95.75 88 MET A O 1
ATOM 683 N N . ASP A 1 89 ? -9.848 5.909 12.744 1.00 93.19 89 ASP A N 1
ATOM 684 C CA . ASP A 1 89 ? -9.937 6.490 14.085 1.00 93.19 89 ASP A CA 1
ATOM 685 C C . ASP A 1 89 ? -9.742 5.428 15.179 1.00 93.19 89 ASP A C 1
ATOM 687 O O . ASP A 1 89 ? -9.175 5.683 16.249 1.00 93.19 89 ASP A O 1
ATOM 691 N N . GLU A 1 90 ? -10.213 4.200 14.943 1.00 94.81 90 GLU A N 1
ATOM 692 C CA . GLU A 1 90 ? -10.182 3.162 15.966 1.00 94.81 90 GLU A CA 1
ATOM 693 C C . GLU A 1 90 ? -8.898 2.317 15.889 1.00 94.81 90 GLU A C 1
ATOM 695 O O . GLU A 1 90 ? -8.703 1.499 14.993 1.00 94.81 90 GLU A O 1
ATOM 700 N N . ALA A 1 91 ? -8.061 2.351 16.930 1.00 94.75 91 ALA A N 1
ATOM 701 C CA . ALA A 1 91 ? -6.820 1.557 16.989 1.00 94.75 91 ALA A CA 1
ATOM 702 C C . ALA A 1 91 ? -7.012 0.021 16.890 1.00 94.75 91 ALA A C 1
ATOM 704 O O . ALA A 1 91 ? -6.051 -0.734 16.716 1.00 94.75 91 ALA A O 1
ATOM 705 N N . LYS A 1 92 ? -8.236 -0.499 17.063 1.00 97.44 92 LYS A N 1
ATOM 706 C CA . LYS A 1 92 ? -8.555 -1.918 16.793 1.00 97.44 92 LYS A CA 1
ATOM 707 C C . LYS A 1 92 ? -8.599 -2.221 15.284 1.00 97.44 92 LYS A C 1
ATOM 709 O O . LYS A 1 92 ? -8.271 -3.340 14.893 1.00 97.44 92 LYS A O 1
ATOM 714 N N . ASN A 1 93 ? -8.942 -1.233 14.459 1.00 97.94 93 ASN A N 1
ATOM 715 C CA . ASN A 1 93 ? -9.003 -1.345 13.006 1.00 97.94 93 ASN A CA 1
ATOM 716 C C . ASN A 1 93 ? -7.579 -1.443 12.446 1.00 97.94 93 ASN A C 1
ATOM 718 O O . ASN A 1 93 ? -7.285 -2.396 11.726 1.00 97.94 93 ASN A O 1
ATOM 722 N N . ASN A 1 94 ? -6.652 -0.609 12.937 1.00 97.81 94 ASN A N 1
ATOM 723 C CA . ASN A 1 94 ? -5.215 -0.729 12.643 1.00 97.81 94 ASN A CA 1
ATOM 724 C C . ASN A 1 94 ? -4.686 -2.139 12.945 1.00 97.81 94 ASN A C 1
ATOM 726 O O . ASN A 1 94 ? -4.147 -2.807 12.067 1.00 97.81 94 ASN A O 1
ATOM 730 N N . ARG A 1 95 ? -4.939 -2.656 14.156 1.00 98.00 95 ARG A N 1
ATOM 731 C CA . ARG A 1 95 ? -4.533 -4.021 14.552 1.00 98.00 95 ARG A CA 1
ATOM 732 C C . ARG A 1 95 ? -5.128 -5.118 13.666 1.00 98.00 95 ARG A C 1
ATOM 734 O O . ARG A 1 95 ? -4.519 -6.172 13.496 1.00 98.00 95 ARG A O 1
ATOM 741 N N . THR A 1 96 ? -6.323 -4.893 13.125 1.00 98.50 96 THR A N 1
ATOM 742 C CA . THR A 1 96 ? -6.973 -5.836 12.210 1.00 98.50 96 THR A CA 1
ATOM 743 C C . THR A 1 96 ? -6.256 -5.856 10.863 1.00 98.50 96 THR A C 1
ATOM 745 O O . THR A 1 96 ? -5.916 -6.935 10.382 1.00 98.50 96 THR A O 1
ATOM 748 N N . VAL A 1 97 ? -5.946 -4.685 10.301 1.00 98.56 97 VAL A N 1
ATOM 749 C CA . VAL A 1 97 ? -5.179 -4.553 9.051 1.00 98.56 97 VAL A CA 1
ATOM 750 C C . VAL A 1 97 ? -3.773 -5.142 9.200 1.00 98.56 97 VAL A C 1
ATOM 752 O O . VAL A 1 97 ? -3.359 -5.949 8.371 1.00 98.56 97 VAL A O 1
ATOM 755 N N . GLU A 1 98 ? -3.074 -4.835 10.298 1.00 98.50 98 GLU A N 1
ATOM 756 C CA . GLU A 1 98 ? -1.762 -5.414 10.632 1.00 98.50 98 GLU A CA 1
ATOM 757 C C . GLU A 1 98 ? -1.792 -6.947 10.644 1.00 98.50 98 GLU A C 1
ATOM 759 O O . GLU A 1 98 ? -0.897 -7.606 10.110 1.00 98.50 98 GLU A O 1
ATOM 764 N N . LYS A 1 99 ? -2.832 -7.531 11.252 1.00 98.38 99 LYS A N 1
ATOM 765 C CA . LYS A 1 99 ? -3.003 -8.984 11.319 1.00 98.38 99 LYS A CA 1
ATOM 766 C C . LYS A 1 99 ? -3.236 -9.586 9.934 1.00 98.38 99 LYS A C 1
ATOM 768 O O . LYS A 1 99 ? -2.578 -10.566 9.598 1.00 98.38 99 LYS A O 1
ATOM 773 N N . VAL A 1 100 ? -4.128 -8.997 9.137 1.00 98.56 100 VAL A N 1
ATOM 774 C CA . VAL A 1 100 ? -4.406 -9.457 7.766 1.00 98.56 100 VAL A CA 1
ATOM 775 C C . VAL A 1 100 ? -3.138 -9.416 6.918 1.00 98.56 100 VAL A C 1
ATOM 777 O O . VAL A 1 100 ? -2.810 -10.399 6.257 1.00 98.56 100 VAL A O 1
ATOM 780 N N . LEU A 1 101 ? -2.384 -8.317 6.987 1.00 98.44 101 LEU A N 1
ATOM 781 C CA . LEU A 1 101 ? -1.125 -8.177 6.265 1.00 98.44 101 LEU A CA 1
ATOM 782 C C . LEU A 1 101 ? -0.112 -9.247 6.690 1.00 98.44 101 LEU A C 1
ATOM 784 O O . LEU A 1 101 ? 0.488 -9.906 5.842 1.00 98.44 101 LEU A O 1
ATOM 788 N N . LYS A 1 102 ? 0.041 -9.475 7.999 1.00 98.06 102 LYS A N 1
ATOM 789 C CA . LYS A 1 102 ? 0.913 -10.528 8.535 1.00 98.06 102 LYS A CA 1
ATOM 790 C C . LYS A 1 102 ? 0.548 -11.907 7.997 1.00 98.06 102 LYS A C 1
ATOM 792 O O . LYS A 1 102 ? 1.433 -12.651 7.575 1.00 98.06 102 LYS A O 1
ATOM 797 N N . ASP A 1 103 ? -0.739 -12.238 8.020 1.00 98.06 103 ASP A N 1
ATOM 798 C CA . ASP A 1 103 ? -1.247 -13.528 7.561 1.00 98.06 103 ASP A CA 1
ATOM 799 C C . ASP A 1 103 ? -1.030 -13.685 6.044 1.00 98.06 103 ASP A C 1
ATOM 801 O O . ASP A 1 103 ? -0.554 -14.728 5.596 1.00 98.06 103 ASP A O 1
ATOM 805 N N . ALA A 1 104 ? -1.250 -12.626 5.257 1.00 97.88 104 ALA A N 1
ATOM 806 C CA . ALA A 1 104 ? -1.032 -12.615 3.808 1.00 97.88 104 ALA A CA 1
ATOM 807 C C . ALA A 1 104 ? 0.453 -12.709 3.390 1.00 97.88 104 ALA A C 1
ATOM 809 O O . ALA A 1 104 ? 0.762 -13.118 2.262 1.00 97.88 104 ALA A O 1
ATOM 810 N N . LEU A 1 105 ? 1.379 -12.335 4.280 1.00 96.88 105 LEU A N 1
ATOM 811 C CA . LEU A 1 105 ? 2.831 -12.415 4.073 1.00 96.88 105 LEU A CA 1
ATOM 812 C C . LEU A 1 105 ? 3.448 -13.728 4.578 1.00 96.88 105 LEU A C 1
ATOM 814 O O . LEU A 1 105 ? 4.611 -13.995 4.280 1.00 96.88 105 LEU A O 1
ATOM 818 N N . LYS A 1 106 ? 2.692 -14.564 5.301 1.00 95.31 106 LYS A N 1
ATOM 819 C CA . LYS A 1 106 ? 3.190 -15.805 5.920 1.00 95.31 106 LYS A CA 1
ATOM 820 C C . LYS A 1 106 ? 3.842 -16.771 4.926 1.00 95.31 106 LYS A C 1
ATOM 822 O O . LYS A 1 106 ? 4.841 -17.400 5.262 1.00 95.31 106 LYS A O 1
ATOM 827 N N . ASP A 1 107 ? 3.281 -16.874 3.724 1.00 90.94 107 ASP A N 1
ATOM 828 C CA . ASP A 1 107 ? 3.751 -17.795 2.683 1.00 90.94 107 ASP A CA 1
ATOM 829 C C . ASP A 1 107 ? 4.780 -17.152 1.731 1.00 90.94 107 ASP A C 1
ATOM 831 O O . ASP A 1 107 ? 5.156 -17.743 0.712 1.00 90.94 107 ASP A O 1
ATOM 835 N N . ASP A 1 108 ? 5.248 -15.930 2.024 1.00 95.94 108 ASP A N 1
ATOM 836 C CA . ASP A 1 108 ? 6.356 -15.345 1.275 1.00 95.94 108 ASP A CA 1
ATOM 837 C C . ASP A 1 108 ? 7.646 -16.129 1.546 1.00 95.94 108 ASP A C 1
ATOM 839 O O . ASP A 1 108 ? 7.996 -16.474 2.673 1.00 95.94 108 ASP A O 1
ATOM 843 N N . ARG A 1 109 ? 8.381 -16.421 0.474 1.00 94.81 109 ARG A N 1
ATOM 844 C CA . ARG A 1 109 ? 9.646 -17.156 0.551 1.00 94.81 109 ARG A CA 1
ATOM 845 C C . ARG A 1 109 ? 10.812 -16.266 0.977 1.00 94.81 109 ARG A C 1
ATOM 847 O O . ARG A 1 109 ? 11.894 -16.791 1.239 1.00 94.81 109 ARG A O 1
ATOM 854 N N . ALA A 1 110 ? 10.663 -14.945 0.909 1.00 95.44 110 ALA A N 1
ATOM 855 C CA . ALA A 1 110 ? 11.646 -13.995 1.410 1.00 95.44 110 ALA A CA 1
ATOM 856 C C . ALA A 1 110 ? 11.472 -13.806 2.920 1.00 95.44 110 ALA A C 1
ATOM 858 O O . ALA A 1 110 ? 10.359 -13.848 3.437 1.00 95.44 110 ALA A O 1
ATOM 859 N N . ARG A 1 111 ? 12.571 -13.551 3.639 1.00 96.31 111 ARG A N 1
ATOM 860 C CA . ARG A 1 111 ? 12.468 -13.129 5.037 1.00 96.31 111 ARG A CA 1
ATOM 861 C C . ARG A 1 111 ? 11.820 -11.748 5.089 1.00 96.31 111 ARG A C 1
ATOM 863 O O . ARG A 1 111 ? 12.292 -10.826 4.425 1.00 96.31 111 ARG A O 1
ATOM 870 N N . ILE A 1 112 ? 10.778 -11.620 5.901 1.00 97.56 112 ILE A N 1
ATOM 871 C CA . ILE A 1 112 ? 10.037 -10.375 6.089 1.00 97.56 112 ILE A CA 1
ATOM 872 C C . ILE A 1 112 ? 10.096 -9.963 7.556 1.00 97.56 112 ILE A C 1
ATOM 874 O O . ILE A 1 112 ? 9.941 -10.788 8.457 1.00 97.56 112 ILE A O 1
ATOM 878 N N . GLN A 1 113 ? 10.320 -8.675 7.784 1.00 97.44 113 GLN A N 1
ATOM 879 C CA . GLN A 1 113 ? 10.096 -8.006 9.057 1.00 97.44 113 GLN A CA 1
ATOM 880 C C . GLN A 1 113 ? 9.027 -6.941 8.843 1.00 97.44 113 GLN A C 1
ATOM 882 O O . GLN A 1 113 ? 9.073 -6.209 7.862 1.00 97.44 113 GLN A O 1
ATOM 887 N N . MET A 1 114 ? 8.061 -6.882 9.747 1.00 95.94 114 MET A N 1
ATOM 888 C CA . MET A 1 114 ? 6.907 -5.994 9.670 1.00 95.94 114 MET A CA 1
ATOM 889 C C . MET A 1 114 ? 6.771 -5.294 11.018 1.00 95.94 114 MET A C 1
ATOM 891 O O . MET A 1 114 ? 6.841 -5.956 12.061 1.00 95.94 114 MET A O 1
ATOM 895 N N . GLY A 1 115 ? 6.608 -3.974 10.981 1.00 93.81 115 GLY A N 1
ATOM 896 C CA . GLY A 1 115 ? 6.335 -3.157 12.154 1.00 93.81 115 GLY A CA 1
ATOM 897 C C . GLY A 1 115 ? 4.857 -3.150 12.546 1.00 93.81 115 GLY A C 1
ATOM 898 O O . GLY A 1 115 ? 4.095 -4.074 12.264 1.00 93.81 115 GLY A O 1
ATOM 899 N N . LYS A 1 116 ? 4.462 -2.081 13.229 1.00 97.00 116 LYS A N 1
ATOM 900 C CA . LYS A 1 116 ? 3.061 -1.698 13.428 1.00 97.00 116 LYS A CA 1
ATOM 901 C C . LYS A 1 116 ? 2.772 -0.473 12.569 1.00 97.00 116 LYS A C 1
ATOM 903 O O . LYS A 1 116 ? 3.712 0.185 12.125 1.00 97.00 116 LYS A O 1
ATOM 908 N N . ILE A 1 117 ? 1.498 -0.148 12.387 1.00 97.56 117 ILE A N 1
ATOM 909 C CA . ILE A 1 117 ? 1.108 1.160 11.864 1.00 97.56 117 ILE A CA 1
ATOM 910 C C . ILE A 1 117 ? 1.616 2.212 12.857 1.00 97.56 117 ILE A C 1
ATOM 912 O O . ILE A 1 117 ? 1.335 2.153 14.058 1.00 97.56 117 ILE A O 1
ATOM 916 N N . SER A 1 118 ? 2.452 3.118 12.361 1.00 96.19 118 SER A N 1
ATOM 917 C CA . SER A 1 118 ? 3.079 4.176 13.147 1.00 96.19 118 SER A CA 1
ATOM 918 C C . SER A 1 118 ? 2.067 5.253 13.552 1.00 96.19 118 SER A C 1
ATOM 920 O O . SER A 1 118 ? 0.934 5.287 13.077 1.00 96.19 118 SER A O 1
ATOM 922 N N . GLY A 1 119 ? 2.494 6.192 14.401 1.00 93.31 119 GLY A N 1
ATOM 923 C CA . GLY A 1 119 ? 1.687 7.375 14.726 1.00 93.31 119 GLY A CA 1
ATOM 924 C C . GLY A 1 119 ? 1.419 8.303 13.533 1.00 93.31 119 GLY A C 1
ATOM 925 O O . GLY A 1 119 ? 0.571 9.177 13.647 1.00 93.31 119 GLY A O 1
ATOM 926 N N . PHE A 1 120 ? 2.117 8.110 12.409 1.00 94.62 120 PHE A N 1
ATOM 927 C CA . PHE A 1 120 ? 1.898 8.837 11.156 1.00 94.62 120 PHE A CA 1
ATOM 928 C C . PHE A 1 120 ? 1.010 8.068 10.161 1.00 94.62 120 PHE A C 1
ATOM 930 O O . PHE A 1 120 ? 0.972 8.440 8.999 1.00 94.62 120 PHE A O 1
ATOM 937 N N . GLY A 1 121 ? 0.375 6.960 10.566 1.00 93.31 121 GLY A N 1
ATOM 938 C CA . GLY A 1 121 ? -0.461 6.140 9.671 1.00 93.31 121 GLY A CA 1
ATOM 939 C C . GLY A 1 121 ? 0.320 5.180 8.760 1.00 93.31 121 GLY A C 1
ATOM 940 O O . GLY A 1 121 ? -0.263 4.314 8.113 1.00 93.31 121 GLY A O 1
ATOM 941 N N . LEU A 1 122 ? 1.655 5.249 8.771 1.00 97.44 122 LEU A N 1
ATOM 942 C CA . LEU A 1 122 ? 2.512 4.452 7.890 1.00 97.44 122 LEU A CA 1
ATOM 943 C C . LEU A 1 122 ? 2.846 3.074 8.470 1.00 97.44 122 LEU A C 1
ATOM 945 O O . LEU A 1 122 ? 3.205 2.961 9.645 1.00 97.44 122 LEU A O 1
ATOM 949 N N . MET A 1 123 ? 2.812 2.047 7.623 1.00 98.06 123 MET A N 1
ATOM 950 C CA . MET A 1 123 ? 3.278 0.690 7.912 1.00 98.06 123 MET A CA 1
ATOM 951 C C . MET A 1 123 ? 4.622 0.422 7.231 1.00 98.06 123 MET A C 1
ATOM 953 O O . MET A 1 123 ? 4.723 0.453 6.007 1.00 98.06 123 MET A O 1
ATOM 957 N N . GLU A 1 124 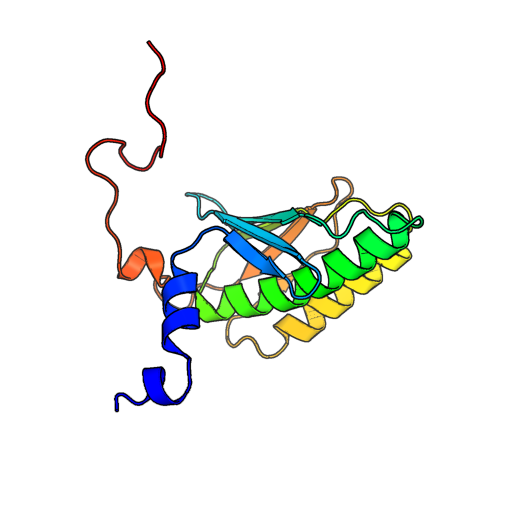? 5.635 0.078 8.023 1.00 98.19 124 GLU A N 1
ATOM 958 C CA . GLU A 1 124 ? 6.978 -0.244 7.536 1.00 98.19 124 GLU A CA 1
ATOM 959 C C . GLU A 1 124 ? 7.212 -1.756 7.455 1.00 98.19 124 GLU A C 1
ATOM 961 O O . GLU A 1 124 ? 6.939 -2.519 8.392 1.00 98.19 124 GLU A O 1
ATOM 966 N N . ILE A 1 125 ? 7.774 -2.190 6.328 1.00 98.19 125 ILE A N 1
ATOM 967 C CA . ILE A 1 125 ? 8.103 -3.585 6.049 1.00 98.19 125 ILE A CA 1
ATOM 968 C C . ILE A 1 125 ? 9.508 -3.648 5.455 1.00 98.19 125 ILE A C 1
ATOM 970 O O . ILE A 1 125 ? 9.835 -2.938 4.508 1.00 98.19 125 ILE A O 1
ATOM 974 N N . SER A 1 126 ? 10.335 -4.551 5.968 1.00 97.88 126 SER A N 1
ATOM 975 C CA . SER A 1 126 ? 11.606 -4.923 5.353 1.00 97.88 126 SER A CA 1
ATOM 976 C C . SER A 1 126 ? 11.484 -6.317 4.753 1.00 97.88 126 SER A C 1
ATOM 978 O O . SER A 1 126 ? 11.235 -7.291 5.470 1.00 97.88 126 SER A O 1
ATOM 980 N N . ARG A 1 127 ? 11.648 -6.424 3.432 1.00 97.31 127 ARG A N 1
ATOM 981 C CA . ARG A 1 127 ? 11.613 -7.697 2.697 1.00 97.31 127 ARG A CA 1
ATOM 982 C C . ARG A 1 127 ? 12.985 -8.001 2.108 1.00 97.31 127 ARG A C 1
ATOM 984 O O . ARG A 1 127 ? 13.533 -7.210 1.342 1.00 97.31 127 ARG A O 1
ATOM 991 N N . GLN A 1 128 ? 13.540 -9.165 2.441 1.00 95.75 128 GLN A N 1
ATOM 992 C CA . GLN A 1 128 ? 14.849 -9.594 1.952 1.00 95.75 128 GLN A CA 1
ATOM 993 C C . GLN A 1 128 ? 14.864 -9.705 0.422 1.00 95.75 128 GLN A C 1
ATOM 995 O O . GLN A 1 128 ? 14.072 -10.442 -0.168 1.00 95.75 128 GLN A O 1
ATOM 1000 N N . ARG A 1 129 ? 15.831 -9.038 -0.215 1.00 91.19 129 ARG A N 1
ATOM 1001 C CA . ARG A 1 129 ? 16.075 -9.165 -1.654 1.00 91.19 129 ARG A CA 1
ATOM 1002 C C . ARG A 1 129 ? 16.663 -10.545 -1.953 1.00 91.19 129 ARG A C 1
ATOM 1004 O O . ARG A 1 129 ? 17.714 -10.899 -1.426 1.00 91.19 129 ARG A O 1
ATOM 1011 N N . ARG A 1 130 ? 15.971 -11.335 -2.776 1.00 85.50 130 ARG A N 1
ATOM 1012 C CA . ARG A 1 130 ? 16.430 -12.673 -3.199 1.00 85.50 130 ARG A CA 1
ATOM 1013 C C . ARG A 1 130 ? 17.064 -12.684 -4.588 1.00 85.50 130 ARG A C 1
ATOM 1015 O O . ARG A 1 130 ? 17.921 -13.519 -4.850 1.00 85.50 130 ARG A O 1
ATOM 1022 N N . ARG A 1 131 ? 16.608 -11.793 -5.463 1.00 82.94 131 ARG A N 1
ATOM 1023 C CA . ARG A 1 131 ? 17.059 -11.592 -6.845 1.00 82.94 131 ARG A CA 1
ATOM 1024 C C . ARG A 1 131 ? 16.707 -10.162 -7.266 1.00 82.94 131 ARG A C 1
ATOM 1026 O O . ARG A 1 131 ? 16.056 -9.445 -6.505 1.00 82.94 131 ARG A O 1
ATOM 1033 N N . THR A 1 132 ? 17.160 -9.760 -8.445 1.00 78.81 132 THR A N 1
ATOM 1034 C CA . THR A 1 132 ? 16.784 -8.488 -9.074 1.00 78.81 132 THR 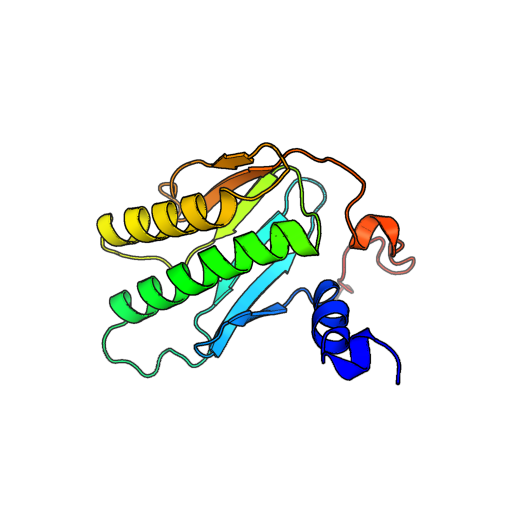A CA 1
ATOM 1035 C C . THR A 1 132 ? 15.271 -8.446 -9.306 1.00 78.81 132 THR A C 1
ATOM 1037 O O . THR A 1 132 ? 14.691 -9.450 -9.731 1.00 78.81 132 THR A O 1
ATOM 1040 N N . GLY A 1 133 ? 14.631 -7.314 -8.994 1.00 75.62 133 GLY A N 1
ATOM 1041 C CA . GLY A 1 133 ? 13.184 -7.144 -9.162 1.00 75.62 133 GLY A CA 1
ATOM 1042 C C . GLY A 1 133 ? 12.764 -7.224 -10.632 1.00 75.62 133 GLY A C 1
ATOM 1043 O O . GLY A 1 133 ? 13.587 -7.033 -11.527 1.00 75.62 133 GLY A O 1
ATOM 1044 N N . VAL A 1 134 ? 11.480 -7.491 -10.901 1.00 79.31 134 VAL A N 1
ATOM 1045 C CA . VAL A 1 134 ? 11.007 -7.700 -12.286 1.00 79.31 134 VAL A CA 1
ATOM 1046 C C . VAL A 1 134 ? 11.250 -6.465 -13.155 1.00 79.31 134 VAL A C 1
ATOM 1048 O O . VAL A 1 134 ? 11.779 -6.598 -14.255 1.00 79.31 134 VAL A O 1
ATOM 1051 N N . LEU A 1 135 ? 10.920 -5.269 -12.658 1.00 77.75 135 LEU A N 1
ATOM 1052 C CA . LEU A 1 135 ? 11.147 -4.016 -13.386 1.00 77.75 135 LEU A CA 1
ATOM 1053 C C . LEU A 1 135 ? 12.637 -3.772 -13.628 1.00 77.75 135 LEU A C 1
ATOM 1055 O O . LEU A 1 135 ? 13.044 -3.564 -14.763 1.00 77.75 135 LEU A O 1
ATOM 1059 N N . GLU A 1 136 ? 13.459 -3.885 -12.589 1.00 75.50 136 GLU A N 1
ATOM 1060 C CA . GLU A 1 136 ? 14.910 -3.682 -12.672 1.00 75.50 136 GLU A CA 1
ATOM 1061 C C . GLU A 1 136 ? 15.583 -4.660 -13.657 1.00 75.50 136 GLU A C 1
ATOM 1063 O O . GLU A 1 136 ? 16.520 -4.289 -14.354 1.00 75.50 136 GLU A O 1
ATOM 1068 N N . GLY A 1 137 ? 15.080 -5.894 -13.774 1.00 78.50 137 GLY A N 1
ATOM 1069 C CA . GLY A 1 137 ? 15.600 -6.883 -14.723 1.00 78.50 137 GLY A CA 1
ATOM 1070 C C . GLY A 1 137 ? 15.059 -6.775 -16.154 1.00 78.50 137 GLY A C 1
ATOM 1071 O O . GLY A 1 137 ? 15.593 -7.438 -17.040 1.00 78.50 137 GLY A O 1
ATOM 1072 N N . THR A 1 138 ? 13.993 -6.003 -16.394 1.00 81.81 138 THR A N 1
ATOM 1073 C CA . THR A 1 138 ? 13.300 -5.953 -17.701 1.00 81.81 138 THR A CA 1
ATOM 1074 C C . THR A 1 138 ? 13.153 -4.549 -18.285 1.00 81.81 138 THR A C 1
ATOM 1076 O O . THR A 1 138 ? 12.595 -4.396 -19.369 1.00 81.81 138 THR A O 1
ATOM 1079 N N . THR A 1 139 ? 13.658 -3.523 -17.599 1.00 82.81 139 THR A N 1
ATOM 1080 C CA . THR A 1 139 ? 13.555 -2.118 -18.015 1.00 82.81 139 THR A CA 1
ATOM 1081 C C . THR A 1 139 ? 14.913 -1.419 -17.946 1.00 82.81 139 THR A C 1
ATOM 1083 O O . THR A 1 139 ? 15.849 -1.914 -17.323 1.00 82.81 139 THR A O 1
ATOM 1086 N N . HIS A 1 140 ? 15.028 -0.273 -18.616 1.00 84.69 140 HIS A N 1
ATOM 1087 C CA . HIS A 1 140 ? 16.182 0.624 -18.543 1.00 84.69 140 HIS A CA 1
ATOM 1088 C C . HIS A 1 140 ? 15.718 2.022 -18.117 1.00 84.69 140 HIS A C 1
ATOM 1090 O O . HIS A 1 140 ? 14.545 2.371 -18.271 1.00 84.69 140 HIS A O 1
ATOM 1096 N N . VAL A 1 141 ? 16.633 2.819 -17.562 1.00 85.25 141 VAL A N 1
ATOM 1097 C CA . VAL A 1 141 ? 16.349 4.206 -17.168 1.00 85.25 141 VAL A CA 1
ATOM 1098 C C . VAL A 1 141 ? 16.034 5.029 -18.418 1.00 85.25 141 VAL A C 1
ATOM 1100 O O . VAL A 1 141 ? 16.722 4.916 -19.427 1.00 85.25 141 VAL A O 1
ATOM 1103 N N . CYS A 1 142 ? 14.992 5.859 -18.353 1.00 87.12 142 CYS A N 1
ATOM 1104 C CA . CYS A 1 142 ? 14.622 6.738 -19.459 1.00 87.12 142 CYS A CA 1
ATOM 1105 C C . CYS A 1 142 ? 15.752 7.732 -19.768 1.00 87.12 142 CYS A C 1
ATOM 1107 O O . CYS A 1 142 ? 16.114 8.532 -18.908 1.00 87.12 142 CYS A O 1
ATOM 1109 N N . GLU A 1 143 ? 16.249 7.729 -21.005 1.00 91.62 143 GLU A N 1
ATOM 1110 C CA . GLU A 1 143 ? 17.364 8.580 -21.455 1.00 91.62 143 GLU A CA 1
ATOM 1111 C C . GLU A 1 143 ? 17.017 10.078 -21.482 1.00 91.62 143 GLU A C 1
ATOM 1113 O O . GLU A 1 143 ? 17.901 10.925 -21.438 1.00 91.62 143 GLU A O 1
ATOM 1118 N N . HIS A 1 144 ? 15.729 10.426 -21.542 1.00 89.69 144 HIS A N 1
ATOM 1119 C CA . HIS A 1 144 ? 15.291 11.822 -21.617 1.00 89.69 144 HIS A CA 1
ATOM 1120 C C . HIS A 1 144 ? 15.142 12.489 -20.254 1.00 89.69 144 HIS A C 1
ATOM 1122 O O . HIS A 1 144 ? 15.409 13.679 -20.117 1.00 89.69 144 HIS A O 1
ATOM 1128 N N . CYS A 1 145 ? 14.630 11.749 -19.270 1.00 87.81 145 CYS A N 1
ATOM 1129 C CA . CYS A 1 145 ? 14.320 12.299 -17.953 1.00 87.81 145 CYS A CA 1
ATOM 1130 C C . CYS A 1 145 ? 15.223 11.743 -16.853 1.00 87.81 145 CYS A C 1
ATOM 1132 O O . CYS A 1 145 ? 15.038 12.121 -15.701 1.00 87.81 145 CYS A O 1
ATOM 1134 N N . GLU A 1 146 ? 16.139 10.830 -17.183 1.00 87.12 146 GLU A N 1
ATOM 1135 C CA . GLU A 1 146 ? 17.064 10.178 -16.246 1.00 87.12 146 GLU A CA 1
ATOM 1136 C C . GLU A 1 146 ? 16.341 9.580 -15.024 1.00 87.12 146 GLU A C 1
ATOM 1138 O O . GLU A 1 146 ? 16.827 9.597 -13.898 1.00 87.12 146 GLU A O 1
ATOM 11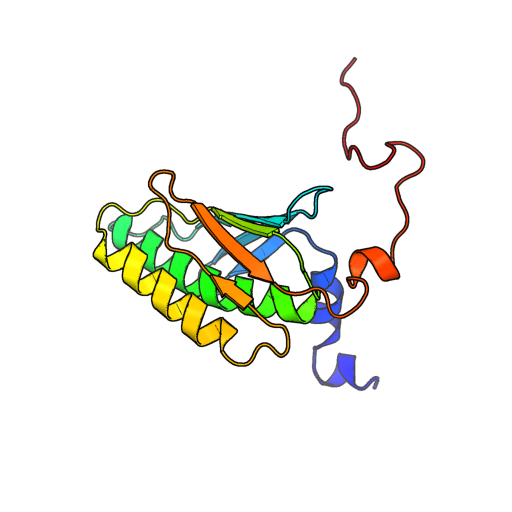43 N N . GLY A 1 147 ? 15.122 9.073 -15.239 1.00 82.00 147 GLY A N 1
ATOM 1144 C CA . GLY A 1 147 ? 14.290 8.477 -14.188 1.00 82.00 147 GLY A CA 1
ATOM 1145 C C . GLY A 1 147 ? 13.442 9.464 -13.377 1.00 82.00 147 GLY A C 1
ATOM 1146 O O . GLY A 1 147 ? 12.664 9.030 -12.533 1.00 82.00 147 GLY A O 1
ATOM 1147 N N . THR A 1 148 ? 13.505 10.771 -13.648 1.00 82.88 148 THR A N 1
ATOM 1148 C CA . THR A 1 148 ? 12.726 11.783 -12.900 1.00 82.88 148 THR A CA 1
ATOM 1149 C C . THR A 1 148 ? 11.219 11.733 -13.168 1.00 82.88 148 THR A C 1
ATOM 1151 O O . THR A 1 148 ? 10.431 12.205 -12.347 1.00 82.88 148 THR A O 1
ATOM 1154 N N . GLY A 1 149 ? 10.799 11.206 -14.325 1.00 83.62 149 GLY A N 1
ATOM 1155 C CA . GLY A 1 149 ? 9.386 11.077 -14.703 1.00 83.62 149 GLY A CA 1
ATOM 1156 C C . GLY A 1 149 ? 8.632 12.407 -14.839 1.00 83.62 149 GLY A C 1
ATOM 1157 O O . GLY A 1 149 ? 7.402 12.419 -14.832 1.00 83.62 149 GLY A O 1
ATOM 1158 N N . ARG A 1 150 ? 9.341 13.538 -14.935 1.00 81.88 150 ARG A N 1
ATOM 1159 C CA . ARG A 1 150 ? 8.761 14.884 -14.995 1.00 81.88 150 ARG A CA 1
ATOM 1160 C C . ARG A 1 150 ? 9.436 15.712 -16.080 1.00 81.88 150 ARG A C 1
ATOM 1162 O O . ARG A 1 150 ? 10.631 15.584 -16.313 1.00 81.88 150 ARG A O 1
ATOM 1169 N N . VAL A 1 151 ? 8.669 16.605 -16.698 1.00 83.75 151 VAL A N 1
ATOM 1170 C CA . VAL A 1 151 ? 9.184 17.653 -17.589 1.00 83.75 151 VAL A CA 1
ATOM 1171 C C . VAL A 1 151 ? 8.901 18.996 -16.925 1.00 83.75 151 VAL A C 1
ATOM 1173 O O . VAL A 1 151 ? 7.798 19.217 -16.422 1.00 83.75 151 VAL A O 1
ATOM 1176 N N . ARG A 1 152 ? 9.899 19.884 -16.869 1.00 83.94 152 ARG A N 1
ATOM 1177 C CA . ARG A 1 152 ? 9.740 21.220 -16.282 1.00 83.94 152 ARG A CA 1
ATOM 1178 C C . ARG A 1 152 ? 8.728 22.017 -17.111 1.00 83.94 152 ARG A C 1
ATOM 1180 O O . ARG A 1 152 ? 8.915 22.161 -18.315 1.00 83.94 152 ARG A O 1
ATOM 1187 N N . SER A 1 153 ? 7.684 22.541 -16.467 1.00 84.62 153 SER A N 1
ATOM 1188 C CA . SER A 1 153 ? 6.810 23.533 -17.104 1.00 84.62 153 SER A CA 1
ATOM 1189 C C . SER A 1 153 ? 7.606 24.820 -17.303 1.00 84.62 153 SER A C 1
ATOM 1191 O O . SER A 1 153 ? 8.238 25.289 -16.350 1.00 84.62 153 SER A O 1
ATOM 1193 N N . VAL A 1 154 ? 7.613 25.336 -18.533 1.00 69.38 154 VAL A N 1
ATOM 1194 C CA . VAL A 1 154 ? 8.224 26.625 -18.898 1.00 69.38 154 VAL A CA 1
ATOM 1195 C C . VAL A 1 154 ? 7.285 27.762 -18.524 1.00 69.38 154 VAL A C 1
ATOM 1197 O O . VAL A 1 154 ? 6.059 27.558 -18.678 1.00 69.38 154 VAL A O 1
#

Secondary structure (DSSP, 8-state):
--HHHHTT-HHHHHGGG-SEEE-TTS-EEEE---SSEEEEEEE-GGGTTSS-HHHHHHHHHHHHHHHHHHHHHHTT--EEEEEEPPP-S-HHHHHHHHHHHHHHHTT-SS-EEEEEE-TTSEEEEEE---S--HHHHH----TTTTT-------